Protein AF-A0A835QMY1-F1 (afdb_monomer_lite)

Secondary structure (DSSP, 8-state):
---EEEEEEETTEEEEEEEPPTT-----SHHHHHHHHHHHH-GGGSPP---S--------HHHHHHHHHHHHHHHTTPPP----SEE-HHHHTTTTTPPP-SSSSPBPSS-SSTTS-EEBSSEEEEE-TTSTTSEEEEE-------SSS--HHHHHHHHHHHHHHSS---------

Organism: Vanilla planifolia (NCBI:txid51239)

InterPro domains:
  IPR005147 tRNA synthetase, B5-domain [PF03484] (9-43)
  IPR005147 tRNA synthetase, B5-domain [PS51483] (1-48)
  IPR009061 Putative DNA-binding domain superfamily [SSF46955] (10-47)
  IPR041616 Phenylalanyl tRNA synthetase beta chain, core domain [PF17759] (47-117)
  IPR045060 Phenylalanine-tRNA ligase, class IIc, beta subunit [PTHR10947] (1-158)
  IPR045864 Class II Aminoacyl-tRNA synthetase/Biotinyl protein ligase (BPL) and lipoyl protein ligase (LPL) [G3DSA:3.30.930.10] (60-118)
  IPR045864 Class II Aminoacyl-tRNA synthetase/Biotinyl protein ligase (BPL) and lipoyl protein ligase (LPL) [SSF55681] (40-162)

Structure (mmCIF, N/CA/C/O backbone):
data_AF-A0A835QMY1-F1
#
_entry.id   AF-A0A835QMY1-F1
#
loop_
_atom_site.group_PDB
_atom_site.id
_atom_site.type_symbol
_atom_site.label_atom_id
_atom_site.label_alt_id
_atom_site.label_comp_id
_atom_site.label_asym_id
_atom_site.label_entity_id
_atom_site.label_seq_id
_atom_site.pdbx_PDB_ins_code
_atom_site.Cartn_x
_atom_site.Cartn_y
_atom_site.Cartn_z
_atom_site.occupancy
_atom_site.B_iso_or_equiv
_atom_site.auth_seq_id
_atom_site.auth_comp_id
_atom_site.auth_asym_id
_atom_site.auth_atom_id
_atom_site.pdbx_PDB_model_num
ATOM 1 N N . MET A 1 1 ? -34.941 2.747 23.173 1.00 49.91 1 MET A N 1
ATOM 2 C CA . MET A 1 1 ? -34.119 1.762 22.439 1.00 49.91 1 MET A CA 1
ATOM 3 C C . MET A 1 1 ? -32.877 1.524 23.261 1.00 49.91 1 MET A C 1
ATOM 5 O O . MET A 1 1 ? -31.915 2.262 23.135 1.00 49.91 1 MET A O 1
ATOM 9 N N . GLN A 1 2 ? -32.977 0.612 24.216 1.00 66.56 2 GLN A N 1
ATOM 10 C CA . GLN A 1 2 ? -31.996 0.445 25.276 1.00 66.56 2 GLN A CA 1
ATOM 11 C C . GLN A 1 2 ? -31.794 -1.056 25.432 1.00 66.56 2 GLN A C 1
ATOM 13 O O . GLN A 1 2 ? -32.784 -1.789 25.494 1.00 66.56 2 GLN A O 1
ATOM 18 N N . LEU A 1 3 ? -30.538 -1.502 25.421 1.00 77.25 3 LEU A N 1
ATOM 19 C CA . LEU A 1 3 ? -30.201 -2.857 25.836 1.00 77.25 3 LEU A CA 1
ATOM 20 C C . LEU A 1 3 ? -30.750 -3.056 27.248 1.00 77.25 3 LEU A C 1
ATOM 22 O O . LEU A 1 3 ? -30.529 -2.218 28.124 1.00 77.25 3 LEU A O 1
ATOM 26 N N . GLN A 1 4 ? -31.525 -4.117 27.449 1.00 80.94 4 GLN A N 1
ATOM 27 C CA . GLN A 1 4 ? -32.067 -4.415 28.769 1.00 80.94 4 GLN A CA 1
ATOM 28 C C . GLN A 1 4 ? -30.997 -5.175 29.538 1.00 80.94 4 GLN A C 1
ATOM 30 O O . GLN A 1 4 ? -30.630 -6.281 29.154 1.00 80.94 4 GLN A O 1
ATOM 35 N N . ALA A 1 5 ? -30.463 -4.555 30.584 1.00 84.44 5 ALA A N 1
ATOM 36 C CA . ALA A 1 5 ? -29.442 -5.146 31.430 1.00 84.44 5 ALA A CA 1
ATOM 37 C C . ALA A 1 5 ? -30.039 -5.476 32.803 1.00 84.44 5 ALA A C 1
ATOM 39 O O . ALA A 1 5 ? -30.602 -4.601 33.459 1.00 84.44 5 ALA A O 1
ATOM 40 N N . GLU A 1 6 ? -29.904 -6.727 33.231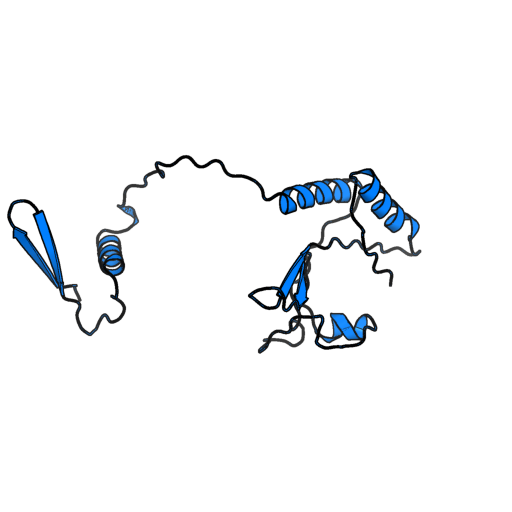 1.00 84.25 6 GLU A N 1
ATOM 41 C CA . GLU A 1 6 ? -30.259 -7.199 34.567 1.00 84.25 6 GLU A CA 1
ATOM 42 C C . GLU A 1 6 ? -28.985 -7.528 35.351 1.00 84.25 6 GLU A C 1
ATOM 44 O O . GLU A 1 6 ? -28.135 -8.293 34.887 1.00 84.25 6 GLU A O 1
ATOM 49 N N . GLU A 1 7 ? -28.849 -6.977 36.555 1.00 82.75 7 GLU A N 1
ATOM 50 C CA . GLU A 1 7 ? -27.753 -7.317 37.462 1.00 82.75 7 GLU A CA 1
ATOM 51 C C . GLU A 1 7 ? -28.151 -8.500 38.353 1.00 82.75 7 GLU A C 1
ATOM 53 O O . GLU A 1 7 ? -29.193 -8.484 39.010 1.00 82.75 7 GLU A O 1
ATOM 58 N N . LYS A 1 8 ? -27.297 -9.525 38.414 1.00 79.12 8 LYS A N 1
ATOM 59 C CA . LYS A 1 8 ? -27.387 -10.604 39.404 1.00 79.12 8 LYS A CA 1
ATOM 60 C C . LYS A 1 8 ? -26.122 -10.588 40.253 1.00 79.12 8 LYS A C 1
ATOM 62 O O . LYS A 1 8 ? -25.031 -10.854 39.750 1.00 79.12 8 LYS A O 1
ATOM 67 N N . SER A 1 9 ? -26.268 -10.294 41.543 1.00 71.62 9 SER A N 1
ATOM 68 C CA . SER A 1 9 ? -25.179 -10.384 42.515 1.00 71.62 9 SER A CA 1
ATOM 69 C C . SER A 1 9 ? -25.193 -11.764 43.170 1.00 71.62 9 SER A C 1
ATOM 71 O O . SER A 1 9 ? -26.172 -12.170 43.793 1.00 71.62 9 SER A O 1
ATOM 73 N N . ASN A 1 10 ? -24.105 -12.520 43.011 1.00 63.69 10 ASN A N 1
ATOM 74 C CA . ASN A 1 10 ? -23.940 -13.807 43.683 1.00 63.69 10 ASN A CA 1
ATOM 75 C C . ASN A 1 10 ? -22.574 -13.827 44.378 1.00 63.69 10 ASN A C 1
ATOM 77 O O . ASN A 1 10 ? -21.541 -13.714 43.722 1.00 63.69 10 ASN A O 1
ATOM 81 N N . ALA A 1 11 ? -22.580 -13.913 45.712 1.00 57.84 11 ALA A N 1
ATOM 82 C CA . ALA A 1 11 ? -21.392 -14.083 46.557 1.00 57.84 11 ALA A CA 1
ATOM 83 C C . ALA A 1 11 ? -20.180 -13.172 46.221 1.00 57.84 11 ALA A C 1
ATOM 85 O O . ALA A 1 11 ? -19.040 -13.628 46.229 1.00 57.84 11 ALA A O 1
ATOM 86 N N . GLY A 1 12 ? -20.413 -11.884 45.933 1.00 68.00 12 GLY A N 1
ATOM 87 C CA . GLY A 1 12 ? -19.354 -10.879 45.739 1.00 68.00 12 GLY A CA 1
ATOM 88 C C . GLY A 1 12 ? -18.911 -10.620 44.292 1.00 68.00 12 GLY A C 1
ATOM 89 O O . GLY A 1 12 ? -18.189 -9.653 44.071 1.00 68.00 12 GLY A O 1
ATOM 90 N N . ASN A 1 13 ? -19.381 -11.399 43.310 1.00 69.50 13 ASN A N 1
ATOM 91 C CA . ASN A 1 13 ? -19.196 -11.099 41.884 1.00 69.50 13 ASN A CA 1
ATOM 92 C C . ASN A 1 13 ? -20.466 -10.461 41.294 1.00 69.50 13 ASN A C 1
ATOM 94 O O . ASN A 1 13 ? -21.561 -11.015 41.426 1.00 69.50 13 ASN A O 1
ATOM 98 N N . SER A 1 14 ? -20.316 -9.311 40.627 1.00 81.75 14 SER A N 1
ATOM 99 C CA . SER A 1 14 ? -21.380 -8.651 39.862 1.00 81.75 14 SER A CA 1
ATOM 100 C C . SER A 1 14 ? -21.418 -9.197 38.432 1.00 81.75 14 SER A C 1
ATOM 102 O O . SER A 1 14 ? -20.451 -9.087 37.679 1.00 81.75 14 SER A O 1
ATOM 104 N N . ILE A 1 15 ? -22.537 -9.818 38.055 1.00 86.56 15 ILE A N 1
ATOM 105 C CA . ILE A 1 15 ? -22.770 -10.325 36.698 1.00 86.56 15 ILE A CA 1
ATOM 106 C C . ILE A 1 15 ? -23.904 -9.510 36.079 1.00 86.56 15 ILE A C 1
ATOM 108 O O . ILE A 1 15 ? -24.996 -9.437 36.642 1.00 86.56 15 ILE A O 1
ATOM 112 N N . ILE A 1 16 ? -23.652 -8.923 34.906 1.00 88.19 16 ILE A N 1
ATOM 113 C CA . ILE A 1 16 ? -24.655 -8.191 34.125 1.00 88.19 16 ILE A CA 1
ATOM 114 C C . ILE A 1 16 ? -25.120 -9.096 32.984 1.00 88.19 16 ILE A C 1
ATOM 116 O O . ILE A 1 16 ? -24.336 -9.476 32.117 1.00 88.19 16 ILE A O 1
ATOM 120 N N . THR A 1 17 ? -26.400 -9.459 32.997 1.00 89.12 17 THR A N 1
ATOM 121 C CA . THR A 1 17 ? -27.053 -10.189 31.906 1.00 89.12 17 THR A CA 1
ATOM 122 C C . THR A 1 17 ? -27.695 -9.174 30.973 1.00 89.12 17 THR A C 1
ATOM 124 O O . THR A 1 17 ? -28.498 -8.364 31.423 1.00 89.12 17 THR A O 1
ATOM 127 N N . VAL A 1 18 ? -27.342 -9.191 29.688 1.00 88.94 18 VAL A N 1
ATOM 128 C CA . VAL A 1 18 ? -27.852 -8.227 28.703 1.00 88.94 18 VAL A CA 1
ATOM 129 C C . VAL A 1 18 ? -28.741 -8.939 27.692 1.00 88.94 18 VAL A C 1
ATOM 131 O O . VAL A 1 18 ? -28.324 -9.903 27.055 1.00 88.94 18 VAL A O 1
ATOM 134 N N . HIS A 1 19 ? -29.964 -8.448 27.532 1.00 90.25 19 HIS A N 1
ATOM 135 C CA . HIS A 1 19 ? -30.909 -8.904 26.526 1.00 90.25 19 HIS A CA 1
ATOM 136 C C . HIS A 1 19 ? -30.835 -8.000 25.297 1.00 90.25 19 HIS A C 1
ATOM 138 O O . HIS A 1 19 ? -31.141 -6.803 25.349 1.00 90.25 19 HIS A O 1
ATOM 144 N N . VAL A 1 20 ? -30.426 -8.599 24.180 1.00 89.00 20 VAL A N 1
ATOM 145 C CA . VAL A 1 20 ? -30.324 -7.928 22.886 1.00 89.00 20 VAL A CA 1
ATOM 146 C C . VAL A 1 20 ? -31.685 -7.990 22.182 1.00 89.00 20 VAL A C 1
ATOM 148 O O . VAL A 1 20 ? -32.209 -9.088 21.972 1.00 89.00 20 VAL A O 1
ATOM 151 N N . PRO A 1 21 ? -32.300 -6.845 21.829 1.00 90.44 21 PRO A N 1
ATOM 152 C CA . PRO A 1 21 ? -33.554 -6.839 21.090 1.00 90.44 21 PRO A CA 1
ATOM 153 C C . PRO A 1 21 ? -33.330 -7.277 19.633 1.00 90.44 21 PRO A C 1
ATOM 155 O O . PRO A 1 21 ? -32.282 -6.982 19.060 1.00 90.44 21 PRO A O 1
ATOM 158 N N . PRO A 1 22 ? -34.339 -7.866 18.966 1.00 87.69 22 PRO A N 1
ATOM 159 C CA . PRO A 1 22 ? -34.221 -8.324 17.577 1.00 87.69 22 PRO A CA 1
ATOM 160 C C . PRO A 1 22 ? -33.970 -7.192 16.566 1.00 87.69 22 PRO A C 1
ATOM 162 O O . PRO A 1 22 ? -33.630 -7.451 15.418 1.00 87.69 22 PRO A O 1
ATOM 165 N N . THR A 1 23 ? -34.135 -5.931 16.973 1.00 89.00 23 THR A N 1
ATOM 166 C CA . THR A 1 23 ? -33.834 -4.751 16.153 1.00 89.00 23 THR A CA 1
ATOM 167 C C . THR A 1 23 ? -32.338 -4.437 16.059 1.00 89.00 23 THR A C 1
ATOM 169 O O . THR A 1 23 ? -31.953 -3.643 15.208 1.00 89.00 23 THR A O 1
ATOM 172 N N . ARG A 1 24 ? -31.501 -5.005 16.940 1.00 88.75 24 ARG A N 1
ATOM 173 C CA . ARG A 1 24 ? -30.038 -4.834 16.959 1.00 88.75 24 ARG A CA 1
ATOM 174 C C . ARG A 1 24 ? -29.373 -6.168 16.632 1.00 88.75 24 ARG A C 1
ATOM 176 O O . ARG A 1 24 ? -29.050 -6.948 17.520 1.00 88.75 24 ARG A O 1
ATOM 183 N N . SER A 1 25 ? -29.237 -6.443 15.336 1.00 89.38 25 SER A N 1
ATOM 184 C CA . SER A 1 25 ? -28.604 -7.660 14.804 1.00 89.38 25 SER A CA 1
ATOM 185 C C . SER A 1 25 ? -27.077 -7.573 14.715 1.00 89.38 25 SER A C 1
ATOM 187 O O . SER A 1 25 ? -26.429 -8.540 14.332 1.00 89.38 25 SER A O 1
ATOM 189 N N . ASP A 1 26 ? -26.517 -6.402 14.997 1.00 92.12 26 ASP A N 1
ATOM 190 C CA . ASP A 1 26 ? -25.093 -6.072 14.941 1.00 92.12 26 ASP A CA 1
ATOM 191 C C . ASP A 1 26 ? -24.319 -6.457 16.209 1.00 92.12 26 ASP A C 1
ATOM 193 O O . ASP A 1 26 ? -23.097 -6.535 16.163 1.00 92.12 26 ASP A O 1
ATOM 197 N N . ILE A 1 27 ? -25.006 -6.751 17.316 1.00 90.50 27 ILE A N 1
ATOM 198 C CA . ILE A 1 27 ? -24.377 -7.220 18.556 1.00 90.50 27 ILE A CA 1
ATOM 199 C C . ILE A 1 27 ? -24.154 -8.732 18.467 1.00 90.50 27 ILE A C 1
ATOM 201 O O . ILE A 1 27 ? -25.101 -9.517 18.564 1.00 90.50 27 ILE A O 1
ATOM 205 N N . LEU A 1 28 ? -22.894 -9.135 18.308 1.00 92.19 28 LEU A N 1
ATOM 206 C CA . LEU A 1 28 ? -22.472 -10.530 18.147 1.00 92.19 28 LEU A CA 1
ATOM 207 C C . LEU A 1 28 ? -21.490 -10.975 19.242 1.00 92.19 28 LEU A C 1
ATOM 209 O O . LEU A 1 28 ? -21.390 -12.167 19.534 1.00 92.19 28 LEU A O 1
ATOM 213 N N . HIS A 1 29 ? -20.779 -10.036 19.865 1.00 92.75 29 HIS A N 1
ATOM 214 C CA . HIS A 1 29 ? -19.734 -10.284 20.852 1.00 92.75 29 HIS A CA 1
ATOM 215 C C . HIS A 1 29 ? -19.884 -9.352 22.074 1.00 92.75 29 HIS A C 1
ATOM 217 O O . HIS A 1 29 ? -20.378 -8.231 21.945 1.00 92.75 29 HIS A O 1
ATOM 223 N N . PRO A 1 30 ? -19.408 -9.735 23.279 1.00 90.75 30 PRO A N 1
ATOM 224 C CA . PRO A 1 30 ? -19.408 -8.845 24.447 1.00 90.75 30 PRO A CA 1
ATOM 225 C C . PRO A 1 30 ? -18.685 -7.502 24.237 1.00 90.75 30 PRO A C 1
ATOM 227 O O . PRO A 1 30 ? -18.978 -6.532 24.933 1.00 90.75 30 PRO A O 1
ATOM 230 N N . CYS A 1 31 ? -17.759 -7.431 23.274 1.00 92.12 31 CYS A N 1
ATOM 231 C CA . CYS A 1 31 ? -17.099 -6.178 22.893 1.00 92.12 31 CYS A CA 1
ATOM 232 C C . CYS A 1 31 ? -18.091 -5.135 22.361 1.00 92.12 31 CYS A C 1
ATOM 234 O O . CYS A 1 31 ? -17.934 -3.964 22.689 1.00 92.12 31 CYS A O 1
ATOM 236 N N . ASP A 1 32 ? -19.126 -5.551 21.629 1.00 93.31 32 ASP A N 1
ATOM 237 C CA . ASP A 1 32 ? -20.123 -4.648 21.033 1.00 93.31 32 ASP A CA 1
ATOM 238 C C . ASP A 1 32 ? -21.013 -4.029 22.126 1.00 93.31 32 ASP A C 1
ATOM 240 O O . ASP A 1 32 ? -21.382 -2.858 22.090 1.00 93.31 32 ASP A O 1
ATOM 244 N N . VAL A 1 33 ? -21.291 -4.799 23.184 1.00 91.00 33 VAL A N 1
ATOM 245 C CA . VAL A 1 33 ? -21.984 -4.290 24.378 1.00 91.00 33 VAL A CA 1
ATOM 246 C C . VAL A 1 33 ? -21.116 -3.260 25.107 1.00 91.00 33 VAL A C 1
ATOM 248 O O . VAL A 1 33 ? -21.618 -2.227 25.548 1.00 91.00 33 VAL A O 1
ATOM 251 N N . MET A 1 34 ? -19.809 -3.511 25.226 1.00 91.50 34 MET A N 1
ATOM 252 C CA . MET A 1 34 ? -18.874 -2.550 25.822 1.00 91.50 34 MET A CA 1
ATOM 253 C C . MET A 1 34 ? -18.705 -1.289 24.966 1.00 91.50 34 MET A C 1
ATOM 255 O O . MET A 1 34 ? -18.537 -0.203 25.523 1.00 91.50 34 MET A O 1
ATOM 259 N N . GLU A 1 35 ? -18.783 -1.406 23.640 1.00 93.19 35 GLU A N 1
ATOM 260 C CA . GLU A 1 35 ? -18.816 -0.272 22.717 1.00 93.19 35 GLU A CA 1
ATOM 261 C C . GLU A 1 35 ? -20.045 0.611 22.971 1.00 93.19 35 GLU A C 1
ATOM 263 O O . GLU A 1 35 ? -19.888 1.814 23.189 1.00 93.19 35 GLU A O 1
ATOM 268 N N . ASP A 1 36 ? -21.244 0.026 23.048 1.00 91.31 36 ASP A N 1
ATOM 269 C CA . ASP A 1 36 ? -22.484 0.757 23.343 1.00 91.31 36 ASP A CA 1
ATOM 270 C C . ASP A 1 36 ? -22.421 1.465 24.707 1.00 91.31 36 ASP A C 1
ATOM 272 O O . ASP A 1 36 ? -22.837 2.621 24.844 1.00 91.31 36 ASP A O 1
ATOM 276 N N . VAL A 1 37 ? -21.845 0.808 25.721 1.00 90.75 37 VAL A N 1
ATOM 277 C CA . VAL A 1 37 ? -21.601 1.417 27.039 1.00 90.75 37 VAL A CA 1
ATOM 278 C C . VAL A 1 37 ? -20.640 2.600 26.925 1.00 90.75 37 VAL A C 1
ATOM 280 O O . VAL A 1 37 ? -20.873 3.646 27.536 1.00 90.75 37 VAL A O 1
ATOM 283 N N . ALA A 1 38 ? -19.580 2.477 26.128 1.00 91.56 38 ALA A N 1
ATOM 284 C CA . ALA A 1 38 ? -18.616 3.550 25.924 1.00 91.56 38 ALA A CA 1
ATOM 285 C C . ALA A 1 38 ? -19.220 4.741 25.153 1.00 91.56 38 ALA A C 1
ATOM 287 O O . ALA A 1 38 ? -18.934 5.892 25.497 1.00 91.56 38 ALA A O 1
ATOM 288 N N . ILE A 1 39 ? -20.106 4.496 24.180 1.00 91.62 39 ILE A N 1
ATOM 289 C CA . ILE A 1 39 ? -20.876 5.540 23.481 1.00 91.62 39 ILE A CA 1
ATOM 290 C C . ILE A 1 39 ? -21.818 6.250 24.460 1.00 91.62 39 ILE A C 1
ATOM 292 O O . ILE A 1 39 ? -21.831 7.482 24.514 1.00 91.62 39 ILE A O 1
ATOM 296 N N . ALA A 1 40 ? -22.566 5.493 25.270 1.00 92.00 40 ALA A N 1
ATOM 297 C CA . ALA A 1 40 ? -23.495 6.038 26.260 1.00 92.00 40 ALA A CA 1
ATOM 298 C C . ALA A 1 40 ? -22.781 6.859 27.348 1.00 92.00 40 ALA A C 1
ATOM 300 O O . ALA A 1 40 ? -23.276 7.900 27.785 1.00 92.00 40 ALA A O 1
ATOM 301 N N . TYR A 1 41 ? -21.595 6.415 27.768 1.00 92.62 41 TYR A N 1
ATOM 302 C CA . TYR A 1 41 ? -20.738 7.153 28.691 1.00 92.62 41 TYR A CA 1
ATOM 303 C C . TYR A 1 41 ? -20.174 8.433 28.043 1.00 92.62 41 TYR A C 1
ATOM 305 O O . TYR A 1 41 ? -20.138 9.504 28.668 1.00 92.62 41 TYR A O 1
ATOM 313 N N . GLY A 1 42 ? -19.820 8.336 26.761 1.00 95.12 42 GLY A N 1
ATOM 314 C CA . GLY A 1 42 ? -19.253 9.386 25.928 1.00 95.12 42 GLY A CA 1
ATOM 315 C C . GLY A 1 42 ? -17.727 9.314 25.901 1.00 95.12 42 GLY A C 1
ATOM 316 O O . GLY A 1 42 ? -17.070 9.508 26.924 1.00 95.12 42 GLY A O 1
ATOM 317 N N . TYR A 1 43 ? -17.147 9.115 24.713 1.00 93.31 43 TYR A N 1
ATOM 318 C CA . TYR A 1 43 ? -15.701 8.915 24.536 1.00 93.31 43 TYR A CA 1
ATOM 319 C C . TYR A 1 43 ? -14.829 10.033 25.120 1.00 93.31 43 TYR A C 1
ATOM 321 O O . TYR A 1 43 ? -13.755 9.766 25.651 1.00 93.31 43 TYR A O 1
ATOM 329 N N . ASN A 1 44 ? -15.312 11.277 25.120 1.00 94.81 44 ASN A N 1
ATOM 330 C CA . ASN A 1 44 ? -14.577 12.417 25.679 1.00 94.81 44 ASN A CA 1
ATOM 331 C C . ASN A 1 44 ? -14.390 12.351 27.205 1.00 94.81 44 ASN A C 1
ATOM 333 O O . ASN A 1 44 ? -13.555 13.074 27.743 1.00 94.81 44 ASN A O 1
ATOM 337 N N . LYS A 1 45 ? -15.164 11.514 27.907 1.00 93.75 45 LYS A N 1
ATOM 338 C CA . LYS A 1 45 ? -15.067 11.324 29.362 1.00 93.75 45 LYS A CA 1
ATOM 339 C C . LYS A 1 45 ? -14.165 10.153 29.751 1.00 93.75 45 LYS A C 1
ATOM 341 O O . LYS A 1 45 ? -13.924 9.947 30.940 1.00 93.75 45 LYS A O 1
ATOM 346 N N . VAL A 1 46 ? -13.703 9.359 28.784 1.00 91.50 46 VAL A N 1
ATOM 347 C CA . VAL A 1 46 ? -12.828 8.214 29.046 1.00 91.50 46 VAL A CA 1
ATOM 348 C C . VAL A 1 46 ? -11.417 8.735 29.350 1.00 91.50 46 VAL A C 1
ATOM 350 O O . VAL A 1 46 ? -10.871 9.507 28.557 1.00 91.50 46 VAL A O 1
ATOM 353 N N . PRO A 1 47 ? -10.804 8.354 30.487 1.00 92.81 47 PRO A N 1
ATOM 354 C CA . PRO A 1 47 ? -9.458 8.796 30.819 1.00 92.81 47 PRO A CA 1
ATOM 355 C C . PRO A 1 47 ? -8.453 8.231 29.812 1.00 92.81 47 PRO A C 1
ATOM 357 O O . PRO A 1 47 ? -8.382 7.022 29.587 1.00 92.81 47 PRO A O 1
ATOM 360 N N . LYS A 1 48 ? -7.647 9.113 29.218 1.00 92.19 48 LYS A N 1
ATOM 361 C CA . LYS A 1 48 ? -6.538 8.711 28.348 1.00 92.19 48 LYS A CA 1
ATOM 362 C C . LYS A 1 48 ? -5.452 8.080 29.215 1.00 92.19 48 LYS A C 1
ATOM 364 O O . LYS A 1 48 ? -5.009 8.689 30.185 1.00 92.19 48 LYS A O 1
ATOM 369 N N . THR A 1 49 ? -5.044 6.864 28.876 1.00 90.69 49 THR A N 1
ATOM 370 C CA . THR A 1 49 ? -3.960 6.150 29.559 1.00 90.69 49 THR A CA 1
ATOM 371 C C . THR A 1 49 ? -2.885 5.789 28.550 1.00 90.69 49 THR A C 1
ATOM 373 O O . THR A 1 49 ? -3.185 5.511 27.389 1.00 90.69 49 THR A O 1
ATOM 376 N N . GLU A 1 50 ? -1.630 5.826 28.982 1.00 89.12 50 GLU A N 1
ATOM 377 C CA . GLU A 1 50 ? -0.517 5.366 28.159 1.00 89.12 50 GLU A CA 1
ATOM 378 C C . GLU A 1 50 ? -0.398 3.837 28.255 1.00 89.12 50 GLU A C 1
ATOM 380 O O . GLU A 1 50 ? -0.613 3.263 29.333 1.00 89.12 50 GLU A O 1
ATOM 385 N N . PRO A 1 51 ? -0.079 3.148 27.147 1.00 87.38 51 PRO A N 1
ATOM 386 C CA . PRO A 1 51 ? 0.150 1.712 27.173 1.00 87.38 51 PRO A CA 1
ATOM 387 C C . PRO A 1 51 ? 1.328 1.390 28.101 1.00 87.38 51 PRO A C 1
ATOM 389 O O . PRO A 1 51 ? 2.396 1.986 28.015 1.00 87.38 51 PRO A O 1
ATOM 392 N N . LYS A 1 52 ? 1.136 0.424 29.005 1.00 87.88 52 LYS A N 1
ATOM 393 C CA . LYS A 1 52 ? 2.124 0.079 30.046 1.00 87.88 52 LYS A CA 1
ATOM 394 C C . LYS A 1 52 ? 3.342 -0.688 29.522 1.00 87.88 52 LYS A C 1
ATOM 396 O O . LYS A 1 52 ? 4.296 -0.889 30.270 1.00 87.88 52 LYS A O 1
ATOM 401 N N . CYS A 1 53 ? 3.292 -1.190 28.291 1.00 86.81 53 CYS A N 1
ATOM 402 C CA . CYS A 1 53 ? 4.377 -1.965 27.706 1.00 86.81 53 CYS A CA 1
ATOM 403 C C . CYS A 1 53 ? 5.313 -1.064 26.892 1.00 86.81 53 CYS A C 1
ATOM 405 O O . CYS A 1 53 ? 4.894 -0.381 25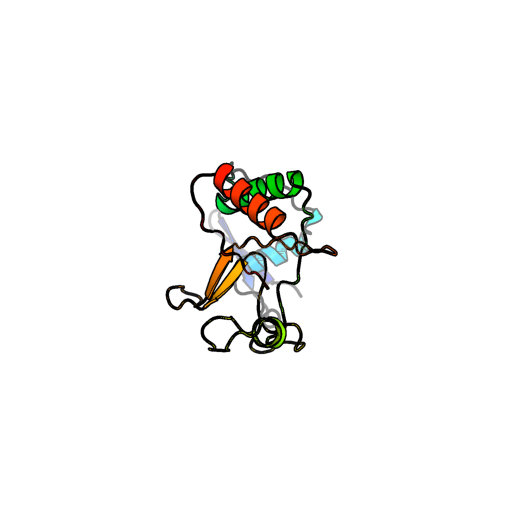.963 1.00 86.81 53 CYS A O 1
ATOM 407 N N . MET A 1 54 ? 6.602 -1.107 27.227 1.00 82.19 54 MET A N 1
ATOM 408 C CA . MET A 1 54 ? 7.655 -0.513 26.410 1.00 82.19 54 MET A CA 1
ATOM 409 C C . MET A 1 54 ? 8.054 -1.511 25.326 1.00 82.19 54 MET A C 1
ATOM 411 O O . MET A 1 54 ? 8.461 -2.632 25.630 1.00 82.19 54 MET A O 1
ATOM 415 N N . THR A 1 55 ? 7.961 -1.103 24.066 1.00 88.25 55 THR A N 1
ATOM 416 C CA . THR A 1 55 ? 8.444 -1.884 22.922 1.00 88.25 55 THR A CA 1
ATOM 417 C C . THR A 1 55 ? 9.522 -1.099 22.191 1.00 88.25 55 THR A C 1
ATOM 419 O O . THR A 1 55 ? 9.316 0.066 21.854 1.00 88.25 55 THR A O 1
ATOM 422 N N . THR A 1 56 ? 10.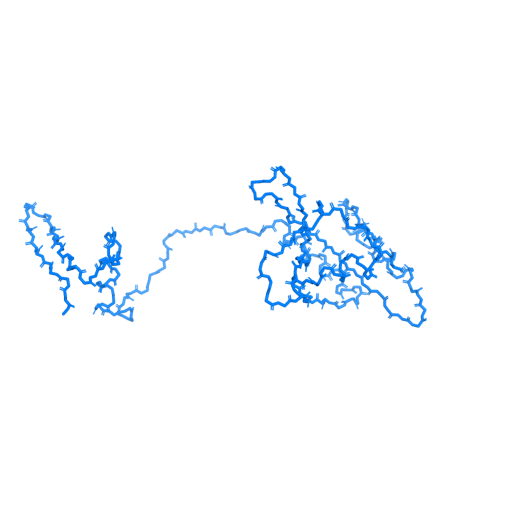661 -1.728 21.908 1.00 88.56 56 THR A N 1
ATOM 423 C CA . THR A 1 56 ? 11.683 -1.138 21.037 1.00 88.56 56 THR A CA 1
ATOM 424 C C . THR A 1 56 ? 11.269 -1.335 19.582 1.00 88.56 56 THR A C 1
ATOM 426 O O . THR A 1 56 ? 11.184 -2.466 19.108 1.00 88.56 56 THR A O 1
ATOM 429 N N . GLY A 1 57 ? 10.993 -0.241 18.872 1.00 89.94 57 GLY A N 1
ATOM 430 C CA . GLY A 1 57 ? 10.766 -0.277 17.427 1.00 89.94 57 GLY A CA 1
ATOM 431 C C . GLY A 1 57 ? 12.070 -0.491 16.652 1.00 89.94 57 GLY A C 1
ATOM 432 O O . GLY A 1 57 ? 13.139 -0.082 17.102 1.00 89.94 57 GLY A O 1
ATOM 433 N N . GLY A 1 58 ? 11.979 -1.109 15.475 1.00 91.62 58 GLY A N 1
ATOM 434 C CA . GLY A 1 58 ? 13.093 -1.272 14.540 1.00 91.62 58 GLY A CA 1
ATOM 435 C C . GLY A 1 58 ? 12.671 -0.904 13.121 1.00 91.62 58 GLY A C 1
ATOM 436 O O . GLY A 1 58 ? 11.532 -1.153 12.723 1.00 91.62 58 GLY A O 1
ATOM 437 N N . GLN A 1 59 ? 13.578 -0.299 12.352 1.00 90.88 59 GLN A N 1
ATOM 438 C CA . GLN A 1 59 ? 13.334 -0.027 10.937 1.00 90.88 59 GLN A CA 1
ATOM 439 C C . GLN A 1 59 ? 13.494 -1.309 10.120 1.00 90.88 59 GLN A C 1
ATOM 441 O O . GLN A 1 59 ? 14.403 -2.104 10.358 1.00 90.88 59 GLN A O 1
ATOM 446 N N . GLN A 1 60 ? 12.633 -1.486 9.120 1.00 90.19 60 GLN A N 1
ATOM 447 C CA . GLN A 1 60 ? 12.804 -2.561 8.149 1.00 90.19 60 GLN A CA 1
ATOM 448 C C . GLN A 1 60 ? 14.100 -2.329 7.354 1.00 90.19 60 GLN A C 1
ATOM 450 O O . GLN A 1 60 ? 14.259 -1.237 6.794 1.00 90.19 60 GLN A O 1
ATOM 455 N N . PRO A 1 61 ? 15.009 -3.321 7.253 1.00 89.12 61 PRO A N 1
ATOM 456 C CA . PRO A 1 61 ? 16.293 -3.149 6.570 1.00 89.12 61 PRO A CA 1
ATOM 457 C C . PRO A 1 61 ? 16.154 -2.660 5.125 1.00 89.12 61 PRO A C 1
ATOM 459 O O . PRO A 1 61 ? 16.946 -1.838 4.672 1.00 89.12 61 PRO A O 1
ATOM 462 N N . LEU A 1 62 ? 15.110 -3.111 4.421 1.00 86.62 62 LEU A N 1
ATOM 463 C CA . LEU A 1 62 ? 14.815 -2.684 3.054 1.00 86.62 62 LEU A CA 1
ATOM 464 C C . LEU A 1 62 ? 14.494 -1.184 2.967 1.00 86.62 62 LEU A C 1
ATOM 466 O O . LEU A 1 62 ? 14.963 -0.500 2.059 1.00 86.62 62 LEU A O 1
ATOM 470 N N . ASN A 1 63 ? 13.721 -0.657 3.918 1.00 87.81 63 ASN A N 1
ATOM 471 C CA . ASN A 1 63 ? 13.372 0.763 3.951 1.00 87.81 63 ASN A CA 1
ATOM 472 C C . ASN A 1 63 ? 14.595 1.609 4.305 1.00 87.81 63 ASN A C 1
ATOM 474 O O . ASN 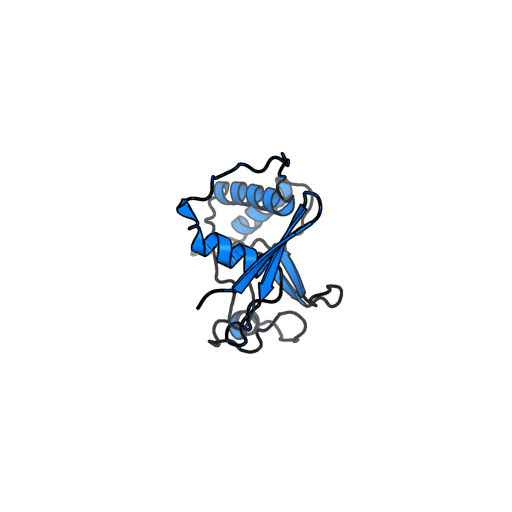A 1 63 ? 14.883 2.568 3.600 1.00 87.81 63 ASN A O 1
ATOM 478 N N . LEU A 1 64 ? 15.378 1.176 5.300 1.00 87.06 64 LEU A N 1
ATOM 479 C CA . LEU A 1 64 ? 16.640 1.828 5.654 1.00 87.06 64 LEU A CA 1
ATOM 480 C C . LEU A 1 64 ? 17.600 1.901 4.455 1.00 87.06 64 LEU A C 1
ATOM 482 O O . LEU A 1 64 ? 18.226 2.930 4.213 1.00 87.06 64 LEU A O 1
ATOM 486 N N . PHE A 1 65 ? 17.703 0.816 3.684 1.00 85.94 65 PHE A N 1
ATOM 487 C CA . PHE A 1 65 ? 18.501 0.778 2.460 1.00 85.94 65 PHE A CA 1
ATOM 488 C C . PHE A 1 65 ? 17.968 1.734 1.385 1.00 85.94 65 PHE A C 1
ATOM 490 O O . PHE A 1 65 ? 18.748 2.455 0.764 1.00 85.94 65 PHE A O 1
ATOM 497 N N . THR A 1 66 ? 16.647 1.771 1.199 1.00 86.00 66 THR A N 1
ATOM 498 C CA . THR A 1 66 ? 15.995 2.661 0.228 1.00 86.00 66 THR A CA 1
ATOM 499 C C . THR A 1 66 ? 16.261 4.129 0.572 1.00 86.00 66 THR A C 1
ATOM 501 O O . THR A 1 66 ? 16.617 4.910 -0.305 1.00 86.00 66 THR A O 1
ATOM 504 N N . ASP A 1 67 ? 16.170 4.499 1.850 1.00 87.06 67 ASP A N 1
ATOM 505 C CA . ASP A 1 67 ? 16.404 5.874 2.307 1.00 87.06 67 ASP A CA 1
ATOM 506 C C . ASP A 1 67 ? 17.859 6.315 2.106 1.00 87.06 67 ASP A C 1
ATOM 508 O O . ASP A 1 67 ? 18.129 7.462 1.752 1.00 87.06 67 ASP A O 1
ATOM 512 N N . GLN A 1 68 ? 18.808 5.391 2.257 1.00 86.31 68 GLN A N 1
ATOM 513 C CA . GLN A 1 68 ? 20.215 5.663 1.964 1.00 86.31 68 GLN A CA 1
ATOM 514 C C . GLN A 1 68 ? 20.446 5.907 0.469 1.00 86.31 68 GLN A C 1
ATOM 516 O O . GLN A 1 68 ? 21.126 6.866 0.112 1.00 86.31 68 GLN A O 1
ATOM 521 N N . ILE A 1 69 ? 19.840 5.096 -0.405 1.00 84.62 69 ILE A N 1
ATOM 522 C CA . ILE A 1 69 ? 19.902 5.309 -1.859 1.00 84.62 69 ILE A CA 1
ATOM 523 C C . ILE A 1 69 ? 19.286 6.655 -2.237 1.00 84.62 69 ILE A C 1
ATOM 525 O O . ILE A 1 69 ? 19.899 7.396 -3.000 1.00 84.62 69 ILE A O 1
ATOM 529 N N . ARG A 1 70 ? 18.118 7.006 -1.682 1.00 86.81 70 ARG A N 1
ATOM 530 C CA . ARG A 1 70 ? 17.479 8.312 -1.917 1.00 86.81 70 ARG A CA 1
ATOM 531 C C . ARG A 1 70 ? 18.417 9.469 -1.588 1.00 86.81 70 ARG A C 1
ATOM 533 O O . ARG A 1 70 ? 18.508 10.418 -2.365 1.00 86.81 70 ARG A O 1
ATOM 540 N N . GLY A 1 71 ? 19.154 9.373 -0.480 1.00 85.00 71 GLY A N 1
ATOM 541 C CA . GLY A 1 71 ? 20.162 10.365 -0.107 1.00 85.00 71 GLY A CA 1
ATOM 542 C C . GLY A 1 71 ? 21.273 10.513 -1.152 1.00 85.00 71 GLY A C 1
ATOM 543 O O . GLY A 1 71 ? 21.620 11.636 -1.515 1.00 85.00 71 GLY A O 1
ATOM 544 N N . GLU A 1 72 ? 21.798 9.403 -1.675 1.00 83.50 72 GLU A N 1
ATOM 545 C CA . GLU A 1 72 ? 22.853 9.432 -2.699 1.00 83.50 72 GLU A CA 1
ATOM 546 C C . GLU A 1 72 ? 22.346 9.923 -4.066 1.00 83.50 72 GLU A C 1
ATOM 548 O O . GLU A 1 72 ? 22.994 10.754 -4.697 1.00 83.50 72 GLU A O 1
ATOM 553 N N . VAL A 1 73 ? 21.150 9.499 -4.489 1.00 84.94 73 VAL A N 1
ATOM 554 C CA . VAL A 1 73 ? 20.467 9.990 -5.704 1.00 84.94 73 VAL A CA 1
ATOM 555 C C . VAL A 1 73 ? 20.283 11.509 -5.644 1.00 84.94 73 VAL A C 1
ATOM 557 O O . VAL A 1 73 ? 20.605 12.220 -6.595 1.00 84.94 73 VAL A O 1
ATOM 560 N N . SER A 1 74 ? 19.823 12.013 -4.495 1.00 85.69 74 SER A N 1
ATOM 561 C CA . SER A 1 74 ? 19.601 13.448 -4.281 1.00 85.69 74 SER A CA 1
ATOM 562 C C . SER A 1 74 ? 20.908 14.241 -4.364 1.00 85.69 74 SER A C 1
ATOM 564 O O . SER A 1 74 ? 20.944 15.340 -4.913 1.00 85.69 74 SER A O 1
ATOM 566 N N . ARG A 1 75 ? 22.011 13.677 -3.851 1.00 84.50 75 ARG A N 1
ATOM 567 C CA . ARG A 1 75 ? 23.356 14.275 -3.935 1.00 84.50 75 ARG A CA 1
ATOM 568 C C . ARG A 1 75 ? 23.921 14.271 -5.351 1.00 84.50 75 ARG A C 1
ATOM 570 O O . ARG A 1 75 ? 24.651 15.191 -5.701 1.00 84.50 75 ARG A O 1
ATOM 577 N N . ALA A 1 76 ? 23.564 13.272 -6.154 1.00 83.00 76 ALA A N 1
ATOM 578 C CA . ALA A 1 76 ? 23.902 13.203 -7.571 1.00 83.00 76 ALA A CA 1
ATOM 579 C C . ALA A 1 76 ? 23.082 14.182 -8.442 1.00 83.00 76 ALA A C 1
ATOM 581 O O . ALA A 1 76 ? 23.286 14.232 -9.650 1.00 83.00 76 ALA A O 1
ATOM 582 N N . GLY A 1 77 ? 22.173 14.972 -7.853 1.00 85.75 77 GLY A N 1
ATOM 583 C CA . GLY A 1 77 ? 21.402 16.001 -8.559 1.00 85.75 77 GLY A CA 1
ATOM 584 C C . GLY A 1 77 ? 20.116 15.498 -9.218 1.00 85.75 77 GLY A C 1
ATOM 585 O O . GLY A 1 77 ? 19.473 16.252 -9.946 1.00 85.75 77 GLY A O 1
ATOM 586 N N . TYR A 1 78 ? 19.718 14.252 -8.957 1.00 86.62 78 TYR A N 1
ATOM 587 C CA . TYR A 1 78 ? 18.450 13.706 -9.431 1.00 86.62 78 TYR A CA 1
ATOM 588 C C . TYR A 1 78 ? 17.291 14.161 -8.536 1.00 86.62 78 TYR A C 1
ATOM 590 O O . TYR A 1 78 ? 17.438 14.327 -7.324 1.00 86.62 78 TYR A O 1
ATOM 598 N N . MET A 1 79 ? 16.117 14.330 -9.144 1.00 87.75 79 MET A N 1
ATOM 599 C CA . MET A 1 79 ? 14.876 14.667 -8.451 1.00 87.75 79 MET A CA 1
ATOM 600 C C . MET A 1 79 ? 14.020 13.411 -8.276 1.00 87.75 79 MET A C 1
ATOM 602 O O . MET A 1 79 ? 13.792 12.679 -9.236 1.00 87.75 79 MET A O 1
ATOM 606 N N . GLU A 1 80 ? 13.540 13.165 -7.057 1.00 86.75 80 GLU A N 1
ATOM 607 C CA . GLU A 1 80 ? 12.603 12.069 -6.793 1.00 86.75 80 GLU A CA 1
ATOM 608 C C . GLU A 1 80 ? 11.229 12.388 -7.398 1.00 86.75 80 GLU A C 1
ATOM 610 O O . GLU A 1 80 ? 10.717 13.502 -7.266 1.00 86.75 80 GLU A O 1
ATOM 615 N N . VAL A 1 81 ? 10.630 11.396 -8.058 1.00 86.50 81 VAL A N 1
ATOM 616 C CA . VAL A 1 81 ? 9.306 11.490 -8.678 1.00 86.50 81 VAL A CA 1
ATOM 617 C C . VAL A 1 81 ? 8.435 10.362 -8.141 1.00 86.50 81 VAL A C 1
ATOM 619 O O . VAL A 1 81 ? 8.868 9.212 -8.078 1.00 86.50 81 VAL A O 1
ATOM 622 N N . LEU A 1 82 ? 7.198 10.693 -7.769 1.00 85.44 82 LEU A N 1
ATOM 623 C CA . LEU A 1 82 ? 6.183 9.723 -7.372 1.00 85.44 82 LEU A CA 1
ATOM 624 C C . LEU A 1 82 ? 5.205 9.520 -8.536 1.00 85.44 82 LEU A C 1
ATOM 626 O O . LEU A 1 82 ? 4.429 10.422 -8.854 1.00 85.44 82 LEU A O 1
ATOM 630 N N . THR A 1 83 ? 5.248 8.351 -9.170 1.00 83.06 83 THR A N 1
ATOM 631 C CA . THR A 1 83 ? 4.309 7.964 -10.231 1.00 83.06 83 THR A CA 1
ATOM 632 C C . THR A 1 83 ? 3.075 7.271 -9.655 1.00 83.06 83 THR A C 1
ATOM 634 O O . THR A 1 83 ? 3.065 6.833 -8.501 1.00 83.06 83 THR A O 1
ATOM 637 N N . TRP A 1 84 ? 2.016 7.170 -10.461 1.00 82.06 84 TRP A N 1
ATOM 638 C CA . TRP A 1 84 ? 0.863 6.343 -10.117 1.00 82.06 84 TRP A CA 1
ATOM 639 C C . TRP A 1 84 ? 1.276 4.881 -9.975 1.00 82.06 84 TRP A C 1
ATOM 641 O O . TRP A 1 84 ? 2.128 4.409 -10.718 1.00 82.06 84 TRP A O 1
ATOM 651 N N . LEU A 1 85 ? 0.637 4.191 -9.025 1.00 81.25 85 LEU A N 1
ATOM 652 C CA . LEU A 1 85 ? 0.781 2.749 -8.810 1.00 81.25 85 LEU A CA 1
ATOM 653 C C . LEU A 1 85 ? 0.121 1.922 -9.904 1.00 81.25 85 LEU A C 1
ATOM 655 O O . LEU A 1 85 ? 0.320 0.719 -9.924 1.00 81.25 85 LEU A O 1
ATOM 659 N N . LEU A 1 86 ? -0.752 2.522 -10.710 1.00 84.44 86 LEU A N 1
ATOM 660 C CA . LEU A 1 86 ? -1.490 1.829 -11.748 1.00 84.44 86 LEU A CA 1
ATOM 661 C C . LEU A 1 86 ? -1.189 2.478 -13.097 1.00 84.44 86 LEU A C 1
ATOM 663 O O . LEU A 1 86 ? -1.174 3.706 -13.181 1.00 84.44 86 LEU A O 1
ATOM 667 N N . CYS A 1 87 ? -0.981 1.656 -14.117 1.00 83.25 87 CYS A N 1
ATOM 668 C CA . CYS A 1 87 ? -0.787 2.057 -15.503 1.00 83.25 87 CYS A CA 1
ATOM 669 C C . CYS A 1 87 ? -1.742 1.292 -16.424 1.00 83.25 87 CYS A C 1
ATOM 671 O O . CYS A 1 87 ? -2.372 0.297 -16.031 1.00 83.25 87 CYS A O 1
ATOM 673 N N . SER A 1 88 ? -1.879 1.777 -17.654 1.00 87.75 88 SER A N 1
ATOM 674 C CA . SER A 1 88 ? -2.653 1.071 -18.667 1.00 87.75 88 SER A CA 1
ATOM 675 C C . SER A 1 88 ? -1.916 -0.188 -19.119 1.00 87.75 88 SER A C 1
ATOM 677 O O . SER A 1 88 ? -0.682 -0.236 -19.135 1.00 87.75 88 SER A O 1
ATOM 679 N N . HIS A 1 89 ? -2.666 -1.202 -19.549 1.00 85.38 89 HIS A N 1
ATOM 680 C CA . HIS A 1 89 ? -2.074 -2.394 -20.143 1.00 85.38 89 HIS A CA 1
ATOM 681 C C . HIS A 1 89 ? -1.166 -2.056 -21.338 1.00 85.38 89 HIS A C 1
ATOM 683 O O . HIS A 1 89 ? -0.041 -2.553 -21.450 1.00 85.38 89 HIS A O 1
ATOM 689 N N . ASP A 1 90 ? -1.612 -1.132 -22.185 1.00 85.81 90 ASP A N 1
ATOM 690 C CA . ASP A 1 90 ? -0.888 -0.745 -23.392 1.00 85.81 90 ASP A CA 1
ATOM 691 C C . ASP A 1 90 ? 0.408 0.016 -23.086 1.00 85.81 90 ASP A C 1
ATOM 693 O O . ASP A 1 90 ? 1.401 -0.156 -23.793 1.00 85.81 90 ASP A O 1
ATOM 697 N N . GLU A 1 91 ? 0.444 0.811 -22.016 1.00 84.94 91 GLU A N 1
ATOM 698 C CA . GLU A 1 91 ? 1.645 1.547 -21.600 1.00 84.94 91 GLU A CA 1
ATOM 699 C C . GLU A 1 91 ? 2.771 0.597 -21.177 1.00 84.94 91 GLU A C 1
ATOM 701 O O . GLU A 1 91 ? 3.928 0.782 -21.560 1.00 84.94 91 GLU A O 1
ATOM 706 N N . ASN A 1 92 ? 2.433 -0.467 -20.445 1.00 85.50 92 ASN A N 1
ATOM 707 C CA . ASN A 1 92 ? 3.418 -1.420 -19.934 1.00 85.50 92 ASN A CA 1
ATOM 708 C C . ASN A 1 92 ? 3.883 -2.451 -20.982 1.00 85.50 92 ASN A C 1
ATOM 710 O O . ASN A 1 92 ? 4.980 -3.009 -20.863 1.00 85.50 92 ASN A O 1
ATOM 714 N N . PHE A 1 93 ? 3.072 -2.725 -22.010 1.00 85.38 93 PHE A N 1
ATOM 715 C CA . PHE A 1 93 ? 3.390 -3.722 -23.037 1.00 85.38 93 PHE A CA 1
ATOM 716 C C . PHE A 1 93 ? 3.583 -3.114 -24.426 1.00 85.38 93 PHE A C 1
ATOM 718 O O . PHE A 1 93 ? 4.692 -3.160 -24.966 1.00 85.38 93 PHE A O 1
ATOM 725 N N . ALA A 1 94 ? 2.531 -2.529 -25.001 1.00 87.62 94 ALA A N 1
ATOM 726 C CA . ALA A 1 94 ? 2.531 -2.058 -26.382 1.00 87.62 94 ALA A CA 1
ATOM 727 C C . ALA A 1 94 ? 3.500 -0.883 -26.604 1.00 87.62 94 ALA A C 1
ATOM 729 O O . ALA A 1 94 ? 4.302 -0.922 -27.537 1.00 87.62 94 ALA A O 1
ATOM 730 N N . MET A 1 95 ? 3.496 0.129 -25.729 1.00 87.94 95 MET A N 1
ATOM 731 C CA . MET A 1 95 ? 4.329 1.334 -25.888 1.00 87.94 95 MET A CA 1
ATOM 732 C C . MET A 1 95 ? 5.830 1.066 -25.718 1.00 87.94 95 MET A C 1
ATOM 734 O O . MET A 1 95 ? 6.657 1.773 -26.290 1.00 87.94 95 MET A O 1
ATOM 738 N N . VAL A 1 96 ? 6.189 0.016 -24.976 1.00 85.81 96 VAL A N 1
ATOM 739 C CA . VAL A 1 96 ? 7.579 -0.422 -24.766 1.00 85.81 96 VAL A CA 1
ATOM 740 C C . VAL A 1 96 ? 7.967 -1.622 -25.639 1.00 85.81 96 VAL A C 1
ATOM 742 O O . VAL A 1 96 ? 9.013 -2.232 -25.411 1.00 85.81 96 VAL A O 1
ATOM 745 N N . ASN A 1 97 ? 7.146 -1.966 -26.640 1.00 86.44 97 ASN A N 1
ATOM 746 C CA . ASN A 1 97 ? 7.362 -3.073 -27.578 1.00 86.44 97 ASN A CA 1
ATOM 747 C C . ASN A 1 97 ? 7.674 -4.419 -26.892 1.00 86.44 97 ASN A C 1
ATOM 749 O O . ASN A 1 97 ? 8.553 -5.169 -27.328 1.00 86.44 97 ASN A O 1
ATOM 753 N N . ARG A 1 98 ? 6.970 -4.740 -25.801 1.00 82.44 98 ARG A N 1
ATOM 754 C CA . ARG A 1 98 ? 7.121 -6.013 -25.083 1.00 82.44 98 ARG A CA 1
ATOM 755 C C . ARG A 1 98 ? 6.007 -6.991 -25.460 1.00 82.44 98 ARG A C 1
ATOM 757 O O . ARG A 1 98 ? 4.846 -6.592 -25.472 1.00 82.44 98 ARG A O 1
ATOM 764 N N . PRO A 1 99 ? 6.329 -8.274 -25.716 1.00 81.56 99 PRO A N 1
ATOM 765 C CA . PRO A 1 99 ? 5.309 -9.282 -25.966 1.00 81.56 99 PRO A CA 1
ATOM 766 C C . PRO A 1 99 ? 4.508 -9.565 -24.691 1.00 81.56 99 PRO A C 1
ATOM 768 O O . PRO A 1 99 ? 5.076 -9.742 -23.606 1.00 81.56 99 PRO A O 1
ATOM 771 N N . GLU A 1 100 ? 3.191 -9.619 -24.845 1.00 74.31 100 GLU A N 1
ATOM 772 C CA . GLU A 1 100 ? 2.257 -10.000 -23.795 1.00 74.31 100 GLU A CA 1
ATOM 773 C C . GLU A 1 100 ? 2.230 -11.529 -23.664 1.00 74.31 100 GLU A C 1
ATOM 775 O O . GLU A 1 100 ? 1.853 -12.239 -24.595 1.00 74.31 100 GLU A O 1
ATOM 780 N N . ASN A 1 101 ? 2.636 -12.039 -22.498 1.00 70.75 101 ASN A N 1
ATOM 781 C CA . ASN A 1 101 ? 2.593 -13.474 -22.191 1.00 70.75 101 ASN A CA 1
ATOM 782 C C . ASN A 1 101 ? 1.586 -13.810 -21.075 1.00 70.75 101 ASN A C 1
ATOM 784 O O . ASN A 1 101 ? 1.525 -14.962 -20.667 1.00 70.75 101 ASN A O 1
ATOM 788 N N . GLY A 1 102 ? 0.864 -12.828 -20.514 1.00 68.44 102 GLY A N 1
ATOM 789 C CA . GLY A 1 102 ? -0.072 -13.010 -19.386 1.00 68.44 102 GLY A CA 1
ATOM 790 C C . GLY A 1 102 ? 0.555 -13.447 -18.048 1.00 68.44 102 GLY A C 1
ATOM 791 O O . GLY A 1 102 ? -0.043 -13.269 -16.998 1.00 68.44 102 GLY A O 1
ATOM 792 N N . GLU A 1 103 ? 1.783 -13.964 -18.056 1.00 68.19 103 GLU A N 1
ATOM 793 C CA . GLU A 1 103 ? 2.469 -14.533 -16.887 1.00 68.19 103 GLU A CA 1
ATOM 794 C C . GLU A 1 103 ? 3.247 -13.509 -16.050 1.00 68.19 103 GLU A C 1
ATOM 796 O O . GLU A 1 103 ? 3.812 -13.856 -15.020 1.00 68.19 103 GLU A O 1
ATOM 801 N N . LYS A 1 104 ? 3.364 -12.255 -16.499 1.00 71.50 104 LYS A N 1
ATOM 802 C CA . LYS A 1 104 ? 4.332 -11.304 -15.918 1.00 71.50 104 LYS A CA 1
ATOM 803 C C . LYS A 1 104 ? 3.719 -10.181 -15.095 1.00 71.50 104 LYS A C 1
ATOM 805 O O . LYS A 1 104 ? 4.400 -9.680 -14.206 1.00 71.50 104 LYS A O 1
ATOM 810 N N . ALA A 1 105 ? 2.490 -9.772 -15.396 1.00 80.06 105 ALA A N 1
ATOM 811 C CA . ALA A 1 105 ? 1.858 -8.611 -14.781 1.00 80.06 105 ALA A CA 1
ATOM 812 C C . ALA A 1 105 ? 0.532 -8.998 -14.133 1.00 80.06 105 ALA A C 1
ATOM 814 O O . ALA A 1 105 ? -0.216 -9.814 -14.666 1.00 80.06 105 ALA A O 1
ATOM 815 N N . VAL A 1 106 ? 0.246 -8.385 -12.987 1.00 82.88 106 VAL A N 1
ATOM 816 C CA . VAL A 1 106 ? -1.034 -8.544 -12.298 1.00 82.88 106 VAL A CA 1
ATOM 817 C C . VAL A 1 106 ? -2.029 -7.544 -12.873 1.00 82.88 106 VAL A C 1
ATOM 819 O O . VAL A 1 106 ? -1.782 -6.338 -12.851 1.00 82.88 106 VAL A O 1
ATOM 822 N N . THR A 1 107 ? -3.156 -8.054 -13.363 1.00 83.81 107 THR A N 1
ATOM 823 C CA . THR A 1 107 ? -4.258 -7.260 -13.916 1.00 83.81 107 THR A CA 1
ATOM 824 C C . THR A 1 107 ? -5.397 -7.126 -12.915 1.00 83.81 107 THR A C 1
ATOM 826 O O . THR A 1 107 ? -5.780 -8.095 -12.253 1.00 83.81 107 THR A O 1
ATOM 829 N N . ILE A 1 108 ? -5.995 -5.942 -12.838 1.00 86.00 108 ILE A N 1
ATOM 830 C CA . ILE A 1 108 ? -7.195 -5.704 -12.034 1.00 86.00 108 ILE A CA 1
ATOM 831 C C . ILE A 1 108 ? -8.415 -6.286 -12.751 1.00 86.00 108 ILE A C 1
ATOM 833 O O . ILE A 1 108 ? -8.637 -6.025 -13.926 1.00 86.00 108 ILE A O 1
ATOM 837 N N . GLY A 1 109 ? -9.248 -7.040 -12.028 1.00 84.56 109 GLY A N 1
ATOM 838 C CA . GLY A 1 109 ? -10.424 -7.685 -12.624 1.00 84.56 109 GLY A CA 1
ATOM 839 C C . GLY A 1 109 ? -11.529 -6.722 -13.083 1.00 84.56 109 GLY A C 1
ATOM 840 O O . GLY A 1 109 ? -12.148 -6.963 -14.111 1.00 84.56 109 GLY A O 1
ATOM 841 N N . ASN A 1 110 ? -11.801 -5.643 -12.336 1.00 88.94 110 ASN A N 1
ATOM 842 C CA . ASN A 1 110 ? -12.829 -4.650 -12.687 1.00 88.94 110 ASN A CA 1
ATOM 843 C C . ASN A 1 110 ? -12.295 -3.213 -12.530 1.00 88.94 110 ASN A C 1
ATOM 845 O O . ASN A 1 110 ? -12.586 -2.555 -11.522 1.00 88.94 110 ASN A O 1
ATOM 849 N N . PRO A 1 111 ? -11.462 -2.741 -13.475 1.00 85.19 111 PRO A N 1
ATOM 850 C CA . PRO A 1 111 ? -10.914 -1.395 -13.436 1.00 85.19 111 PRO A CA 1
ATOM 851 C C . PRO A 1 111 ? -12.002 -0.361 -13.755 1.00 85.19 111 PRO A C 1
ATOM 853 O O . PRO A 1 111 ? -12.884 -0.573 -14.584 1.00 85.19 111 PRO A O 1
ATOM 856 N N . ARG A 1 112 ? -11.942 0.798 -13.091 1.00 85.50 112 ARG A N 1
ATOM 857 C CA . ARG A 1 112 ? -12.884 1.904 -13.346 1.00 85.50 112 ARG A CA 1
ATOM 858 C C . ARG A 1 112 ? -12.567 2.660 -14.644 1.00 85.50 112 ARG A C 1
ATOM 860 O O . ARG A 1 112 ? -13.460 3.290 -15.203 1.00 85.50 112 ARG A O 1
ATOM 867 N N . SER A 1 113 ? -11.309 2.636 -15.079 1.00 83.31 113 SER A N 1
ATOM 868 C CA . SER A 1 113 ? -10.802 3.277 -16.296 1.00 83.31 113 SER A CA 1
ATOM 869 C C . SER A 1 113 ? -9.716 2.396 -16.908 1.00 83.31 113 SER A C 1
ATOM 871 O O . SER A 1 113 ? -8.956 1.779 -16.162 1.00 83.31 113 SER A O 1
ATOM 873 N N . SER A 1 114 ? -9.609 2.391 -18.237 1.00 77.56 114 SER A N 1
ATOM 874 C CA . SER A 1 114 ? -8.580 1.655 -18.991 1.00 77.56 114 SER A CA 1
ATOM 875 C C . SER A 1 114 ? -7.160 2.204 -18.795 1.00 77.56 114 SER A C 1
ATOM 877 O O . SER A 1 114 ? -6.178 1.584 -19.190 1.00 77.56 114 SER A O 1
ATOM 879 N N . GLU A 1 115 ? -7.038 3.379 -18.177 1.00 75.25 115 GLU A N 1
ATOM 880 C CA . GLU A 1 115 ? -5.755 3.986 -17.799 1.00 75.25 115 GLU A CA 1
ATOM 881 C C . GLU A 1 115 ? -5.148 3.349 -16.531 1.00 75.25 115 GLU A C 1
ATOM 883 O O . GLU A 1 115 ? -3.987 3.587 -16.221 1.00 75.25 115 GLU A O 1
ATOM 888 N N . PHE A 1 116 ? -5.913 2.535 -15.789 1.00 77.44 116 PHE A N 1
ATOM 889 C CA . PHE A 1 116 ? -5.508 1.995 -14.486 1.00 77.44 116 PHE A CA 1
ATOM 890 C C . PHE A 1 116 ? -5.838 0.502 -14.358 1.00 77.44 116 PHE A C 1
ATOM 892 O O . PHE A 1 116 ? -6.707 0.108 -13.575 1.00 77.44 116 PHE A O 1
ATOM 899 N N . GLU A 1 117 ? -5.151 -0.331 -15.135 1.00 69.44 117 GLU A N 1
ATOM 900 C CA . GLU A 1 117 ? -5.435 -1.771 -15.234 1.00 69.44 117 GLU A CA 1
ATOM 901 C C . GLU A 1 117 ? -4.331 -2.647 -14.633 1.00 69.44 117 GLU A C 1
ATOM 903 O O . GLU A 1 117 ? -4.618 -3.726 -14.108 1.00 69.44 117 GLU A O 1
ATOM 908 N N . ILE A 1 118 ? -3.084 -2.177 -14.674 1.00 67.81 118 ILE A N 1
ATOM 909 C CA . ILE A 1 118 ? -1.889 -2.897 -14.221 1.00 67.81 118 ILE A CA 1
ATOM 910 C C . ILE A 1 118 ? -1.241 -2.150 -13.071 1.00 67.81 118 ILE A C 1
ATOM 912 O O . ILE A 1 118 ? -1.263 -0.931 -13.062 1.00 67.81 118 ILE A O 1
ATOM 916 N N . PHE A 1 119 ? -0.630 -2.868 -12.129 1.00 49.38 119 PHE A N 1
ATOM 917 C CA . PHE A 1 119 ? 0.150 -2.263 -11.053 1.00 49.38 119 PHE A CA 1
ATOM 918 C C . PHE A 1 119 ? 1.631 -2.058 -11.405 1.00 49.38 119 PHE A C 1
ATOM 920 O O . PHE A 1 119 ? 2.339 -3.010 -11.731 1.00 49.38 119 PHE A O 1
ATOM 927 N N . GLU A 1 120 ? 2.122 -0.835 -11.228 1.00 50.59 120 GLU A N 1
ATOM 928 C CA . GLU A 1 120 ? 3.525 -0.452 -11.309 1.00 50.59 120 GLU A CA 1
ATOM 929 C C . GLU A 1 120 ? 3.850 0.662 -10.304 1.00 50.59 120 GLU A C 1
ATOM 931 O O . GLU A 1 120 ? 3.323 1.763 -10.380 1.00 50.59 120 GLU A O 1
ATOM 936 N N . ALA A 1 121 ? 4.772 0.416 -9.376 1.00 47.06 121 ALA A N 1
ATOM 937 C CA . ALA A 1 121 ? 5.493 1.484 -8.688 1.00 47.06 121 ALA A CA 1
ATOM 938 C C . ALA A 1 121 ? 6.888 0.999 -8.320 1.00 47.06 121 ALA A C 1
ATOM 940 O O . ALA A 1 121 ? 7.279 -0.109 -8.675 1.00 47.06 121 ALA A O 1
ATOM 941 N N . GLY A 1 122 ? 7.624 1.805 -7.553 1.00 58.34 122 GLY A N 1
ATOM 942 C CA . GLY A 1 122 ? 8.921 1.442 -6.988 1.00 58.34 122 GLY A CA 1
ATOM 943 C C . GLY A 1 122 ? 8.985 0.043 -6.364 1.00 58.34 122 GLY A C 1
ATOM 944 O O . GLY A 1 122 ? 10.087 -0.454 -6.235 1.00 58.34 122 GLY A O 1
ATOM 945 N N . ASP A 1 123 ? 7.862 -0.619 -6.054 1.00 63.50 123 ASP A N 1
ATOM 946 C CA . ASP A 1 123 ? 7.781 -2.080 -6.000 1.00 63.50 123 ASP A CA 1
ATOM 947 C C . ASP A 1 123 ? 7.025 -2.622 -7.240 1.00 63.50 123 ASP A C 1
ATOM 949 O O . ASP A 1 123 ? 5.827 -2.398 -7.398 1.00 63.50 123 ASP A O 1
ATOM 953 N N . VAL A 1 124 ? 7.715 -3.334 -8.134 1.00 74.69 124 VAL A N 1
ATOM 954 C CA . VAL A 1 124 ? 7.105 -3.988 -9.302 1.00 74.69 124 VAL A CA 1
ATOM 955 C C . VAL A 1 124 ? 6.493 -5.306 -8.865 1.00 74.69 124 VAL A C 1
ATOM 957 O O . VAL A 1 124 ? 7.193 -6.162 -8.312 1.00 74.69 124 VAL A O 1
ATOM 960 N N . VAL A 1 125 ? 5.203 -5.472 -9.146 1.00 80.44 125 VAL A N 1
ATOM 961 C CA . VAL A 1 125 ? 4.476 -6.701 -8.838 1.00 80.44 125 VAL A CA 1
ATOM 962 C C . VAL A 1 125 ? 4.650 -7.679 -9.986 1.00 80.44 125 VAL A C 1
ATOM 964 O O . VAL A 1 125 ? 4.322 -7.375 -11.131 1.00 80.44 125 VAL A O 1
ATOM 967 N N . ALA A 1 126 ? 5.176 -8.856 -9.672 1.00 82.12 126 ALA A N 1
ATOM 968 C CA . ALA A 1 126 ? 5.289 -9.966 -10.606 1.00 82.12 126 ALA A CA 1
ATOM 969 C C . ALA A 1 126 ? 4.425 -11.129 -10.119 1.00 82.12 126 ALA A C 1
ATOM 971 O O . ALA A 1 126 ? 4.310 -11.345 -8.913 1.00 82.12 126 ALA A O 1
ATOM 972 N N . LEU A 1 127 ? 3.837 -11.883 -11.047 1.00 83.44 127 LEU A N 1
ATOM 973 C CA . LEU A 1 127 ? 3.170 -13.139 -10.711 1.00 83.44 127 LEU A CA 1
ATOM 974 C C . LEU A 1 127 ? 4.224 -14.170 -10.282 1.00 83.44 127 LEU A C 1
ATOM 976 O O . LEU A 1 127 ? 5.236 -14.354 -10.960 1.00 83.44 127 LEU A O 1
ATOM 980 N N . ASP A 1 128 ? 3.995 -14.812 -9.138 1.00 84.75 128 ASP A N 1
ATOM 981 C CA . ASP A 1 128 ? 4.843 -15.884 -8.614 1.00 84.75 128 ASP A CA 1
ATOM 982 C C . ASP A 1 128 ? 3.975 -16.896 -7.855 1.00 84.75 128 ASP A C 1
ATOM 984 O O . ASP A 1 128 ? 3.435 -16.601 -6.787 1.00 84.75 128 ASP A O 1
ATOM 988 N N . GLU A 1 129 ? 3.855 -18.109 -8.399 1.00 85.06 129 GLU A N 1
ATOM 989 C CA . GLU A 1 129 ? 3.065 -19.206 -7.819 1.00 85.06 129 GLU A CA 1
ATOM 990 C C . GLU A 1 129 ? 3.651 -19.753 -6.507 1.00 85.06 129 GLU A C 1
ATOM 992 O O . GLU A 1 129 ? 3.012 -20.544 -5.815 1.00 85.06 129 GLU A O 1
ATOM 997 N N . ARG A 1 130 ? 4.877 -19.358 -6.143 1.00 87.06 130 ARG A N 1
ATOM 998 C CA . ARG A 1 130 ? 5.496 -19.748 -4.866 1.00 87.06 130 ARG A CA 1
ATOM 999 C C . ARG A 1 130 ? 4.927 -18.976 -3.683 1.00 87.06 130 ARG A C 1
ATOM 1001 O O . ARG A 1 130 ? 5.076 -19.421 -2.544 1.00 87.06 130 ARG A O 1
ATOM 1008 N N . CYS A 1 131 ? 4.340 -17.812 -3.940 1.00 86.12 131 CYS A N 1
ATOM 1009 C CA . CYS A 1 131 ? 3.745 -1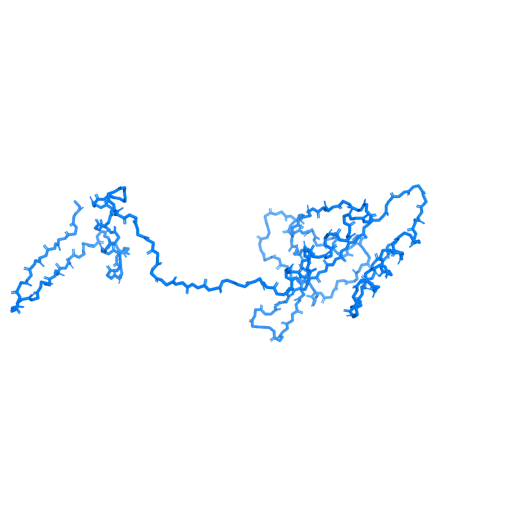6.965 -2.920 1.00 86.12 131 CYS A CA 1
ATOM 1010 C C . CYS A 1 131 ? 2.301 -17.398 -2.643 1.00 86.12 131 CYS A C 1
ATOM 1012 O O . CYS A 1 131 ? 1.571 -17.801 -3.542 1.00 86.12 131 CYS A O 1
ATOM 1014 N N . ASP A 1 132 ? 1.873 -17.265 -1.392 1.00 88.38 132 ASP A N 1
ATOM 1015 C CA . ASP A 1 132 ? 0.512 -17.557 -0.928 1.00 88.38 132 ASP A CA 1
ATOM 1016 C C . ASP A 1 132 ? -0.568 -16.764 -1.680 1.00 88.38 132 ASP A C 1
ATOM 1018 O O . ASP A 1 132 ? -1.640 -17.287 -1.975 1.00 88.38 132 ASP A O 1
ATOM 1022 N N . VAL A 1 133 ? -0.263 -15.513 -2.021 1.00 86.69 133 VAL A N 1
ATOM 1023 C CA . VAL A 1 133 ? -1.131 -14.614 -2.792 1.00 86.69 133 VAL A CA 1
ATOM 1024 C C . VAL A 1 133 ? -0.971 -14.752 -4.312 1.00 86.69 133 VAL A C 1
ATOM 1026 O O . VAL A 1 133 ? -1.721 -14.124 -5.055 1.00 86.69 133 VAL A O 1
ATOM 1029 N N . GLY A 1 134 ? -0.003 -15.542 -4.793 1.00 86.38 134 GLY A N 1
ATOM 1030 C CA . GLY A 1 134 ? 0.294 -15.706 -6.224 1.00 86.38 134 GLY A CA 1
ATOM 1031 C C . GLY A 1 134 ? 1.006 -14.515 -6.888 1.00 86.38 134 GLY A C 1
ATOM 1032 O O . GLY A 1 134 ? 1.150 -14.481 -8.110 1.00 86.38 134 GLY A O 1
ATOM 1033 N N . ALA A 1 135 ? 1.449 -13.528 -6.106 1.00 86.69 135 ALA A N 1
ATOM 1034 C CA . ALA A 1 135 ? 2.145 -12.334 -6.579 1.00 86.69 135 ALA A CA 1
ATOM 1035 C C . ALA A 1 135 ? 3.223 -11.875 -5.583 1.00 86.69 135 ALA A C 1
ATOM 1037 O O . ALA A 1 135 ? 3.082 -12.042 -4.372 1.00 86.69 135 ALA A O 1
ATOM 1038 N N . LEU A 1 136 ? 4.293 -11.267 -6.095 1.00 86.62 136 LEU A N 1
ATOM 1039 C CA . LEU A 1 136 ? 5.443 -10.800 -5.324 1.00 86.62 136 LEU A CA 1
ATOM 1040 C C . LEU A 1 136 ? 5.747 -9.330 -5.625 1.00 86.62 136 LEU A C 1
ATOM 1042 O O . LEU A 1 136 ? 5.863 -8.937 -6.786 1.00 86.62 136 LEU A O 1
ATOM 1046 N N . ASN A 1 137 ? 5.990 -8.549 -4.572 1.00 84.94 137 ASN A N 1
ATOM 1047 C CA . ASN A 1 137 ? 6.421 -7.156 -4.675 1.00 84.94 137 ASN A CA 1
ATOM 1048 C C . ASN A 1 137 ? 7.953 -7.072 -4.692 1.00 84.94 137 ASN A C 1
ATOM 1050 O O . ASN A 1 137 ? 8.608 -7.456 -3.723 1.00 84.94 137 ASN A O 1
ATOM 1054 N N . ASN A 1 138 ? 8.531 -6.528 -5.765 1.00 83.81 138 ASN A N 1
ATOM 1055 C CA . ASN A 1 138 ? 9.976 -6.349 -5.908 1.00 83.81 138 ASN A CA 1
ATOM 1056 C C . ASN A 1 138 ? 10.365 -4.876 -5.983 1.00 83.81 138 ASN A C 1
ATOM 1058 O O . ASN A 1 138 ? 10.062 -4.219 -6.978 1.00 83.81 138 ASN A O 1
ATOM 1062 N N . ARG A 1 139 ? 11.133 -4.382 -5.007 1.00 82.12 139 ARG A N 1
ATOM 1063 C CA . ARG A 1 139 ? 11.614 -2.996 -5.020 1.00 82.12 139 ARG A CA 1
ATOM 1064 C C . ARG A 1 139 ? 12.601 -2.731 -6.153 1.00 82.12 139 ARG A C 1
ATOM 1066 O O . ARG A 1 139 ? 13.668 -3.339 -6.198 1.00 82.12 139 ARG A O 1
ATOM 1073 N N . ARG A 1 140 ? 12.268 -1.802 -7.047 1.00 83.81 140 ARG A N 1
ATOM 1074 C CA . ARG A 1 140 ? 13.085 -1.331 -8.163 1.00 83.81 140 ARG A CA 1
ATOM 1075 C C . ARG A 1 140 ? 13.363 0.161 -8.044 1.00 83.81 140 ARG A C 1
ATOM 1077 O O . ARG A 1 140 ? 12.509 0.953 -7.661 1.00 83.81 140 ARG A O 1
ATOM 1084 N N . LEU A 1 141 ? 14.580 0.527 -8.426 1.00 81.19 141 LEU A N 1
ATOM 1085 C CA . LEU A 1 141 ? 14.997 1.906 -8.625 1.00 81.19 141 LEU A CA 1
ATOM 1086 C C . LEU A 1 141 ? 15.079 2.156 -10.129 1.00 81.19 141 LEU A C 1
ATOM 1088 O O . LEU A 1 141 ? 15.762 1.414 -10.834 1.00 81.19 141 LEU A O 1
ATOM 1092 N N . ALA A 1 142 ? 14.405 3.200 -10.599 1.00 83.75 142 ALA A N 1
ATOM 1093 C CA . ALA A 1 142 ? 14.500 3.676 -11.971 1.00 83.75 142 ALA A CA 1
ATOM 1094 C C . ALA A 1 142 ? 15.006 5.121 -11.970 1.00 83.75 142 ALA A C 1
ATOM 1096 O O . ALA A 1 142 ? 14.640 5.912 -11.102 1.00 83.75 142 ALA A O 1
ATOM 1097 N N . ALA A 1 143 ? 15.853 5.451 -12.941 1.00 83.94 143 ALA A N 1
ATOM 1098 C CA . ALA A 1 143 ? 16.346 6.799 -13.176 1.00 83.94 143 ALA A CA 1
ATOM 1099 C C . ALA A 1 143 ? 16.214 7.110 -14.668 1.00 83.94 143 ALA A C 1
ATOM 1101 O O . ALA A 1 143 ? 16.503 6.258 -15.507 1.00 83.94 143 ALA A O 1
ATOM 1102 N N . LEU A 1 144 ? 15.773 8.326 -14.981 1.00 85.06 144 LEU A N 1
ATOM 1103 C CA . LEU A 1 144 ? 15.629 8.822 -16.344 1.00 85.06 144 LEU A CA 1
ATOM 1104 C C . LEU A 1 144 ? 16.516 10.054 -16.511 1.00 85.06 144 LEU A C 1
ATOM 1106 O O . LEU A 1 144 ? 16.520 10.938 -15.655 1.00 85.06 144 LEU A O 1
ATOM 1110 N N . TYR A 1 145 ? 17.228 10.120 -17.631 1.00 85.12 145 TYR A N 1
ATOM 1111 C CA . TYR A 1 145 ? 17.963 11.304 -18.056 1.00 85.12 145 TYR A CA 1
ATOM 1112 C C . TYR A 1 145 ? 17.376 11.805 -19.373 1.00 85.12 145 TYR A C 1
ATOM 1114 O O . TYR A 1 145 ? 17.225 11.035 -20.319 1.00 85.12 145 TYR A O 1
ATOM 1122 N N . CYS A 1 146 ? 17.051 13.094 -19.439 1.00 82.94 146 CYS A N 1
ATOM 1123 C CA . CYS A 1 146 ? 16.514 13.727 -20.637 1.00 82.94 146 CYS A CA 1
ATOM 1124 C C . CYS A 1 146 ? 17.292 15.013 -20.926 1.00 82.94 146 CYS A C 1
ATOM 1126 O O . CYS A 1 146 ? 17.342 15.916 -20.092 1.00 82.94 146 CYS A O 1
ATOM 1128 N N . ASN A 1 147 ? 17.910 15.083 -22.103 1.00 86.94 147 ASN A N 1
ATOM 1129 C CA . ASN A 1 147 ? 18.637 16.249 -22.601 1.00 86.94 147 ASN A CA 1
ATOM 1130 C C . ASN A 1 147 ? 18.598 16.248 -24.143 1.00 86.94 147 ASN A C 1
ATOM 1132 O O . ASN A 1 147 ? 18.136 15.287 -24.757 1.00 86.94 147 ASN A O 1
ATOM 1136 N N . VAL A 1 148 ? 19.082 17.320 -24.777 1.00 91.31 148 VAL A N 1
ATOM 1137 C CA . VAL A 1 148 ? 19.203 17.452 -26.241 1.00 91.31 148 VAL A CA 1
ATOM 1138 C C . VAL A 1 148 ? 20.066 16.331 -26.832 1.00 91.31 148 VAL A C 1
ATOM 1140 O O . VAL A 1 148 ? 19.817 15.873 -27.944 1.00 91.31 148 VAL A O 1
ATOM 1143 N N . THR A 1 149 ? 21.065 15.872 -26.077 1.00 88.75 149 THR A N 1
ATOM 1144 C CA . THR A 1 149 ? 21.879 14.692 -26.380 1.00 88.75 149 THR A CA 1
ATOM 1145 C C . THR A 1 149 ? 21.559 13.563 -25.403 1.00 88.75 149 THR A C 1
ATOM 1147 O O . THR A 1 149 ? 21.337 13.805 -24.218 1.00 88.75 149 THR A O 1
ATOM 1150 N N . SER A 1 150 ? 21.583 12.314 -25.873 1.00 80.19 150 SER A N 1
ATOM 1151 C CA . SER A 1 150 ? 21.465 11.136 -25.008 1.00 80.19 150 SER A CA 1
ATOM 1152 C C . SER A 1 150 ? 22.707 11.012 -24.114 1.00 80.19 150 SER A C 1
ATOM 1154 O O . SER A 1 150 ? 23.774 10.657 -24.607 1.00 80.19 150 SER A O 1
ATOM 1156 N N . GLY A 1 151 ? 22.577 11.318 -22.821 1.00 81.38 151 GLY A N 1
ATOM 1157 C CA . GLY A 1 151 ? 23.665 11.240 -21.834 1.00 81.38 151 GLY A CA 1
ATOM 1158 C C . GLY A 1 151 ? 23.768 9.856 -21.199 1.00 81.38 151 GLY A C 1
ATOM 1159 O O . GLY A 1 151 ? 23.440 9.678 -20.026 1.00 81.38 151 GLY A O 1
ATOM 1160 N N . PHE A 1 152 ? 24.182 8.855 -21.978 1.00 84.44 152 PHE A N 1
ATOM 1161 C CA . PHE A 1 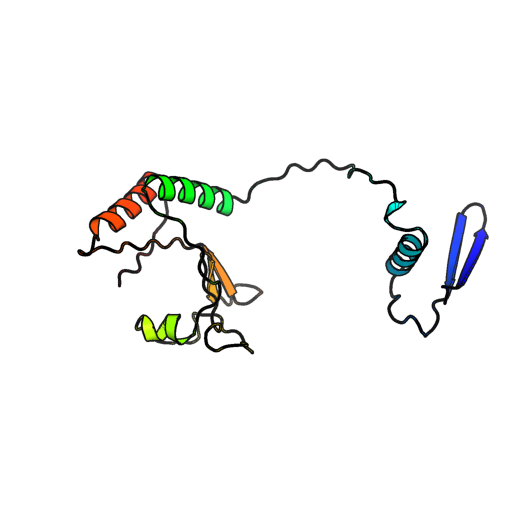152 ? 24.330 7.482 -21.478 1.00 84.44 152 PHE A CA 1
ATOM 1162 C C . PHE A 1 152 ? 25.421 7.382 -20.399 1.00 84.44 152 PHE A C 1
ATOM 1164 O O . PHE A 1 152 ? 25.295 6.617 -19.446 1.00 84.44 152 PHE A O 1
ATOM 1171 N N . GLU A 1 153 ? 26.461 8.204 -20.513 1.00 87.00 153 GLU A N 1
ATOM 1172 C CA . GLU A 1 153 ? 27.547 8.350 -19.549 1.00 87.00 153 GLU A CA 1
ATOM 1173 C C . GLU A 1 153 ? 27.071 8.803 -18.162 1.00 87.00 153 GLU A C 1
ATOM 1175 O O . GLU A 1 153 ? 27.598 8.321 -17.162 1.00 87.00 153 GLU A O 1
ATOM 1180 N N . GLU A 1 154 ? 26.043 9.652 -18.085 1.00 83.69 154 GLU A N 1
ATOM 1181 C CA . GLU A 1 154 ? 25.486 10.139 -16.815 1.00 83.69 154 GLU A CA 1
ATOM 1182 C C . GLU A 1 154 ? 24.709 9.033 -16.090 1.00 83.69 154 GLU A C 1
ATOM 1184 O O . GLU A 1 154 ? 24.842 8.842 -14.879 1.00 83.69 154 GLU A O 1
ATOM 1189 N N . ILE A 1 155 ? 23.931 8.246 -16.842 1.00 83.94 155 ILE A N 1
ATOM 1190 C CA . ILE A 1 155 ? 23.199 7.093 -16.303 1.00 83.94 155 ILE A CA 1
ATOM 1191 C C . ILE A 1 155 ? 24.183 6.001 -15.860 1.00 83.94 155 ILE A C 1
ATOM 1193 O O . ILE A 1 155 ? 24.032 5.419 -14.783 1.00 83.94 155 ILE A O 1
ATOM 1197 N N . LEU A 1 156 ? 25.213 5.732 -16.666 1.00 85.25 156 LEU A N 1
ATOM 1198 C CA . LEU A 1 156 ? 26.249 4.760 -16.328 1.00 85.25 156 LEU A CA 1
ATOM 1199 C C . LEU A 1 156 ? 27.062 5.211 -15.105 1.00 85.25 156 LEU A C 1
ATOM 1201 O O . LEU A 1 156 ? 27.347 4.402 -14.222 1.00 85.25 156 LEU A O 1
ATOM 1205 N N . GLY A 1 157 ? 27.382 6.504 -15.012 1.00 84.62 157 GLY A N 1
ATOM 1206 C CA . GLY A 1 157 ? 28.043 7.101 -13.853 1.00 84.62 157 GLY A CA 1
ATOM 1207 C C . GLY A 1 157 ? 27.225 6.937 -12.572 1.00 84.62 157 GLY A C 1
ATOM 1208 O O . GLY A 1 157 ? 27.777 6.576 -11.531 1.00 84.62 157 GLY A O 1
ATOM 1209 N N . LEU A 1 158 ? 25.900 7.104 -12.653 1.00 82.12 158 LEU A N 1
ATOM 1210 C CA . LEU A 1 158 ? 24.995 6.853 -11.531 1.00 82.12 158 LEU A CA 1
ATOM 1211 C C . LEU A 1 158 ? 24.989 5.372 -11.112 1.00 82.12 158 LEU A C 1
ATOM 1213 O O . LEU A 1 158 ? 25.040 5.064 -9.919 1.00 82.12 158 LEU A O 1
ATOM 1217 N N . GLN A 1 159 ? 24.964 4.441 -12.070 1.00 81.88 159 GLN A N 1
ATOM 1218 C CA . GLN A 1 159 ? 25.049 3.009 -11.769 1.00 81.88 159 GLN A CA 1
ATOM 1219 C C . GLN A 1 159 ? 26.361 2.657 -11.054 1.00 81.88 159 GLN A C 1
ATOM 1221 O O . GLN A 1 159 ? 26.353 1.890 -10.084 1.00 81.88 159 GLN A O 1
ATOM 1226 N N . GLU A 1 160 ? 27.483 3.212 -11.511 1.00 82.62 160 GLU A N 1
ATOM 1227 C CA . GLU A 1 160 ? 28.790 2.948 -10.910 1.00 82.62 160 GLU A CA 1
ATOM 1228 C C . GLU A 1 160 ? 28.908 3.575 -9.514 1.00 82.62 160 GLU A C 1
ATOM 1230 O O . GLU A 1 160 ? 29.481 2.968 -8.607 1.00 82.62 160 GLU A O 1
ATOM 1235 N N . LEU A 1 161 ? 28.268 4.728 -9.287 1.00 78.31 161 LEU A N 1
ATOM 1236 C CA . LEU A 1 161 ? 28.125 5.326 -7.960 1.00 78.31 161 LEU A CA 1
ATOM 1237 C C . LEU A 1 161 ? 27.371 4.395 -6.997 1.00 78.31 161 LEU A C 1
ATOM 1239 O O . LEU A 1 161 ? 27.809 4.219 -5.858 1.00 78.31 161 LEU A O 1
ATOM 1243 N N . PHE A 1 162 ? 26.306 3.720 -7.445 1.00 76.19 162 PHE A N 1
ATOM 1244 C CA . PHE A 1 162 ? 25.619 2.722 -6.614 1.00 76.19 162 PHE A CA 1
ATOM 1245 C C . PHE A 1 162 ? 26.465 1.478 -6.343 1.00 76.19 162 PHE A C 1
ATOM 1247 O O . PHE A 1 162 ? 26.488 1.003 -5.206 1.00 76.19 162 PHE A O 1
ATOM 1254 N N . ARG A 1 163 ? 27.193 0.973 -7.349 1.00 73.00 163 ARG A N 1
ATOM 1255 C CA . ARG A 1 163 ? 28.124 -0.158 -7.173 1.00 73.00 163 ARG A CA 1
ATOM 1256 C C . ARG A 1 163 ? 29.259 0.174 -6.205 1.00 73.00 163 ARG A C 1
ATOM 1258 O O . ARG A 1 163 ? 29.663 -0.688 -5.431 1.00 73.00 163 ARG A O 1
ATOM 1265 N N . SER A 1 164 ? 29.757 1.407 -6.238 1.00 71.62 164 SER A N 1
ATOM 1266 C CA . SER A 1 164 ? 30.836 1.883 -5.367 1.00 71.62 164 SER A CA 1
ATOM 1267 C C . SER A 1 164 ? 30.354 2.142 -3.937 1.00 71.62 164 SER A C 1
ATOM 1269 O O . SER A 1 164 ? 31.032 1.785 -2.974 1.00 71.62 164 SER A O 1
ATOM 1271 N N . SER A 1 165 ? 29.148 2.701 -3.784 1.00 63.62 165 SER A N 1
ATOM 1272 C CA . SER A 1 165 ? 28.564 3.008 -2.477 1.00 63.62 165 SER A CA 1
ATOM 1273 C C . SER A 1 165 ? 28.295 1.742 -1.653 1.00 63.62 165 SER A C 1
ATOM 1275 O O . SER A 1 165 ? 28.444 1.784 -0.429 1.00 63.62 165 SER A O 1
ATOM 1277 N N . LYS A 1 166 ? 27.977 0.590 -2.285 1.00 55.72 166 LYS A N 1
ATOM 1278 C CA . LYS A 1 166 ? 27.811 -0.705 -1.593 1.00 55.72 166 LYS A CA 1
ATOM 1279 C C . LYS A 1 166 ? 28.123 -1.944 -2.445 1.00 55.72 166 LYS A C 1
ATOM 1281 O O . LYS A 1 166 ? 27.625 -2.112 -3.553 1.00 55.72 166 LYS A O 1
ATOM 1286 N N . ASN A 1 167 ? 28.840 -2.889 -1.828 1.00 44.09 167 ASN A N 1
ATOM 1287 C CA . ASN A 1 167 ? 29.013 -4.268 -2.293 1.00 44.09 167 ASN A CA 1
ATOM 1288 C C . ASN A 1 167 ? 27.644 -4.948 -2.519 1.00 44.09 167 ASN A C 1
ATOM 1290 O O . ASN A 1 167 ? 26.912 -5.181 -1.561 1.00 44.09 167 ASN A O 1
ATOM 1294 N N . CYS A 1 168 ? 27.382 -5.345 -3.768 1.00 43.97 168 CYS A N 1
ATOM 1295 C CA . CYS A 1 168 ? 26.257 -6.158 -4.261 1.00 43.97 168 CYS A CA 1
ATOM 1296 C C . CYS A 1 168 ? 24.904 -5.447 -4.479 1.00 43.97 168 CYS A C 1
ATOM 1298 O O . CYS A 1 168 ? 24.072 -5.405 -3.581 1.00 43.97 168 CYS A O 1
ATOM 1300 N N . MET A 1 169 ? 24.610 -5.067 -5.732 1.00 45.16 169 MET A N 1
ATOM 1301 C CA . MET A 1 169 ? 23.363 -5.463 -6.416 1.00 45.16 169 MET A CA 1
ATOM 1302 C C . MET A 1 169 ? 23.417 -5.197 -7.932 1.00 45.16 169 MET A C 1
ATOM 1304 O O . MET A 1 169 ? 23.997 -4.215 -8.392 1.00 45.16 169 MET A O 1
ATOM 1308 N N . ASN A 1 170 ? 22.797 -6.101 -8.699 1.00 36.81 170 ASN A N 1
ATOM 1309 C CA . ASN A 1 170 ? 22.583 -5.998 -10.143 1.00 36.81 170 ASN A CA 1
ATOM 1310 C C . ASN A 1 170 ? 21.464 -4.986 -10.432 1.00 36.81 170 ASN A C 1
ATOM 1312 O O . ASN A 1 170 ? 20.289 -5.299 -10.250 1.00 36.81 170 ASN A O 1
ATOM 1316 N N . LEU A 1 171 ? 21.825 -3.788 -10.894 1.00 41.22 171 LEU A N 1
ATOM 1317 C CA . LEU A 1 171 ? 20.874 -2.831 -11.458 1.00 41.22 171 LEU A CA 1
ATOM 1318 C C . LEU A 1 171 ? 20.552 -3.255 -12.899 1.00 41.22 171 LEU A C 1
ATOM 1320 O O . LEU A 1 171 ? 21.455 -3.360 -13.729 1.00 41.22 171 LEU A O 1
ATOM 1324 N N . LEU A 1 172 ? 19.280 -3.532 -13.189 1.00 37.12 172 LEU A N 1
ATOM 1325 C CA . LEU A 1 172 ? 18.816 -3.851 -14.537 1.00 37.12 172 LEU A CA 1
ATOM 1326 C C . LEU A 1 172 ? 18.421 -2.536 -15.223 1.00 37.12 172 LEU A C 1
ATOM 1328 O O . LEU A 1 172 ? 17.345 -2.002 -14.966 1.00 37.12 172 LEU A O 1
ATOM 1332 N N . LEU A 1 173 ? 19.326 -1.989 -16.039 1.00 35.31 173 LEU A N 1
ATOM 1333 C CA . LEU A 1 173 ? 19.062 -0.806 -16.858 1.00 35.31 173 LEU A CA 1
ATOM 1334 C C . LEU A 1 173 ? 18.069 -1.162 -17.969 1.00 35.31 173 LEU A C 1
ATOM 1336 O O . LEU A 1 173 ? 18.338 -2.035 -18.791 1.00 35.31 173 LEU A O 1
ATOM 1340 N N . ILE A 1 174 ? 16.933 -0.467 -18.002 1.00 33.31 174 ILE A N 1
ATOM 1341 C CA . ILE A 1 174 ? 16.062 -0.421 -19.176 1.00 33.31 174 ILE A CA 1
ATOM 1342 C C . ILE A 1 174 ? 16.475 0.835 -19.941 1.00 33.31 174 ILE A C 1
ATOM 1344 O O . ILE A 1 174 ? 16.096 1.942 -19.573 1.00 33.31 174 ILE A O 1
ATOM 1348 N N . THR A 1 175 ? 17.310 0.663 -20.962 1.00 28.77 175 THR A N 1
ATOM 1349 C CA . THR A 1 175 ? 17.587 1.699 -21.961 1.00 28.77 175 THR A CA 1
ATOM 1350 C C . THR A 1 175 ? 16.526 1.588 -23.051 1.00 28.77 175 THR A C 1
ATOM 1352 O O . THR A 1 175 ? 16.401 0.520 -23.655 1.00 28.77 175 THR A O 1
ATOM 1355 N N . SER A 1 176 ? 15.763 2.653 -23.286 1.00 28.67 176 SER A N 1
ATOM 1356 C CA . SER A 1 176 ? 15.001 2.850 -24.527 1.00 28.67 176 SER A CA 1
ATOM 1357 C C . SER A 1 176 ? 15.885 3.468 -25.598 1.00 28.67 176 SER A C 1
ATOM 1359 O O . SER A 1 176 ? 16.626 4.405 -25.218 1.00 28.67 176 SER A O 1
#

pLDDT: mean 80.55, std 13.87, range [28.67, 95.12]

Radius of gyration: 28.07 Å; chains: 1; bounding box: 65×37×74 Å

Sequence (176 aa):
MQLQAEEKSNAGNSIITVHVPPTRSDILHPCDVMEDVAIAYGYNKVPKTEPKCMTTGGQQPLNLFTDQIRGEVSRAGYMEVLTWLLCSHDENFAMVNRPENGEKAVTIGNPRSSEFEIFEAGDVVALDERCDVGALNNRRLAALYCNVTSGFEEILGLQELFRSSKNCMNLLLITS

Foldseek 3Di:
DDFDWDWDDDPHDIDIDTDDDPVCPPPDDVVVVVVVVCVVVPVVPDDDDDDPDDDDDDDDVVVVVVVVLVVVCVVLVDDDDWDDQFAAPCVVDVVLPHDDPVQFWDFDPDDPDNGGTTGDDLFGKGQDPVDPVRIDTHGADDDDDDDPDDPPVSVVVSVVVVCVVDPDDDHDDDDD